Protein AF-A0AAU9SUK9-F1 (afdb_monomer)

Foldseek 3Di:
DDDDPPPVPPLPPPPVPDDWFAKDQDAQLLQPVVNQKDKAWCVRTPDNPPDDPVLVVVQVVLQPPPVQQADWDWDQDSVRDTWIWGWGKDWADDPVGDITIIIITHDGSNVVCVVVVDDRRDMDID

Structure (mmCIF, N/CA/C/O backbone):
data_AF-A0AAU9SUK9-F1
#
_entry.id   AF-A0AAU9SUK9-F1
#
loop_
_atom_site.group_PDB
_atom_site.id
_atom_site.type_symbol
_atom_site.label_atom_id
_atom_site.label_alt_id
_atom_site.label_comp_id
_atom_site.label_asym_id
_atom_site.label_entity_id
_atom_site.label_seq_id
_atom_site.pdbx_PDB_ins_code
_atom_site.Cartn_x
_atom_site.Cartn_y
_atom_site.Cartn_z
_atom_site.occupancy
_atom_site.B_iso_or_equiv
_atom_site.auth_seq_id
_atom_site.auth_comp_id
_atom_site.auth_asym_id
_atom_site.auth_atom_id
_atom_site.pdbx_PDB_model_num
ATOM 1 N N . MET A 1 1 ? 13.984 9.009 28.084 1.00 35.09 1 MET A N 1
ATOM 2 C CA . MET A 1 1 ? 13.072 7.937 28.532 1.00 35.09 1 MET A CA 1
ATOM 3 C C . MET A 1 1 ? 12.326 7.461 27.298 1.00 35.09 1 MET A C 1
ATOM 5 O O . MET A 1 1 ? 11.515 8.206 26.766 1.00 35.09 1 MET A O 1
ATOM 9 N N . MET A 1 2 ? 12.752 6.329 26.736 1.00 37.81 2 MET A N 1
ATOM 10 C CA . MET A 1 2 ? 12.197 5.773 25.500 1.00 37.81 2 MET A CA 1
ATOM 11 C C . MET A 1 2 ? 10.791 5.245 25.798 1.00 37.81 2 MET A C 1
ATOM 13 O O . MET A 1 2 ? 10.623 4.469 26.734 1.00 37.81 2 MET A O 1
ATOM 17 N N . GLN A 1 3 ? 9.790 5.725 25.059 1.00 37.00 3 GLN A N 1
ATOM 18 C CA . GLN A 1 3 ? 8.432 5.196 25.141 1.00 37.00 3 GLN A CA 1
ATOM 19 C C . GLN A 1 3 ? 8.429 3.817 24.484 1.00 37.00 3 GLN A C 1
ATOM 21 O O . GLN A 1 3 ? 8.762 3.672 23.309 1.00 37.00 3 GLN A O 1
ATOM 26 N N . ASP A 1 4 ? 8.109 2.825 25.301 1.00 39.34 4 ASP A N 1
ATOM 27 C CA . ASP A 1 4 ? 8.030 1.419 24.956 1.00 39.34 4 ASP A CA 1
ATOM 28 C C . ASP A 1 4 ? 6.893 1.185 23.944 1.00 39.34 4 ASP A C 1
ATOM 30 O O . ASP A 1 4 ? 5.713 1.412 24.224 1.00 39.34 4 ASP A O 1
ATOM 34 N N . THR A 1 5 ? 7.261 0.763 22.734 1.00 46.22 5 THR A N 1
ATOM 35 C CA . THR A 1 5 ? 6.360 0.451 21.614 1.00 46.22 5 THR A CA 1
ATOM 36 C C . THR A 1 5 ? 5.656 -0.907 21.771 1.00 46.22 5 THR A C 1
ATOM 38 O O . THR A 1 5 ? 4.926 -1.333 20.873 1.00 46.22 5 THR A O 1
ATOM 41 N N . SER A 1 6 ? 5.803 -1.577 22.920 1.00 46.56 6 SER A N 1
ATOM 42 C CA . SER A 1 6 ? 5.289 -2.928 23.185 1.00 46.56 6 SER A CA 1
ATOM 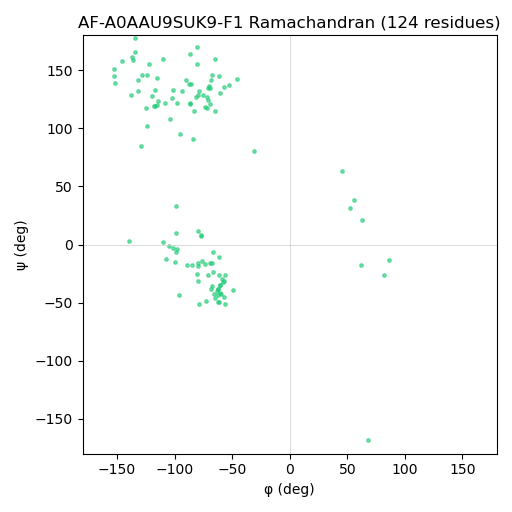43 C C . SER A 1 6 ? 3.761 -3.062 23.259 1.00 46.56 6 SER A C 1
ATOM 45 O O . SER A 1 6 ? 3.233 -4.169 23.135 1.00 46.56 6 SER A O 1
ATOM 47 N N . LYS A 1 7 ? 3.001 -1.968 23.406 1.00 42.59 7 LYS A N 1
ATOM 48 C CA . LYS A 1 7 ? 1.541 -2.061 23.615 1.00 42.59 7 LYS A CA 1
ATOM 49 C C . LYS A 1 7 ? 0.719 -2.441 22.380 1.00 42.59 7 LYS A C 1
ATOM 51 O O . LYS A 1 7 ? -0.420 -2.875 22.538 1.00 42.59 7 LYS A O 1
ATOM 56 N N . SER A 1 8 ? 1.267 -2.333 21.172 1.00 46.62 8 SER A N 1
ATOM 57 C CA . SER A 1 8 ? 0.523 -2.629 19.933 1.00 46.62 8 SER A CA 1
ATOM 58 C C . SER A 1 8 ? 0.532 -4.116 19.557 1.00 46.62 8 SER A C 1
ATOM 60 O O . SER A 1 8 ? -0.292 -4.548 18.754 1.00 46.62 8 SER A O 1
ATOM 62 N N . VAL A 1 9 ? 1.454 -4.902 20.123 1.00 47.69 9 VAL A N 1
ATOM 63 C CA . VAL A 1 9 ? 1.712 -6.299 19.721 1.00 47.69 9 VAL A CA 1
ATOM 64 C C . VAL A 1 9 ? 0.837 -7.297 20.499 1.00 47.69 9 VAL A C 1
ATOM 66 O O . VAL A 1 9 ? 0.594 -8.410 20.048 1.00 47.69 9 VAL A O 1
ATOM 69 N N . ALA A 1 10 ? 0.262 -6.888 21.632 1.00 41.62 10 ALA A N 1
ATOM 70 C CA . ALA A 1 10 ? -0.375 -7.790 22.595 1.00 41.62 10 ALA A CA 1
ATOM 71 C C . ALA A 1 10 ? -1.783 -8.318 22.224 1.00 41.62 10 ALA A C 1
ATOM 73 O O . ALA A 1 10 ? -2.429 -8.943 23.063 1.00 41.62 10 ALA A O 1
ATOM 74 N N . LYS A 1 11 ? -2.301 -8.080 21.009 1.00 48.78 11 LYS A N 1
ATOM 75 C CA . LYS A 1 11 ? -3.660 -8.524 20.610 1.00 48.78 11 LYS A CA 1
ATOM 76 C C . LYS A 1 11 ? -3.731 -9.640 19.572 1.00 48.78 11 LYS A C 1
ATOM 78 O O . LYS A 1 11 ? -4.830 -10.074 19.235 1.00 48.78 11 LYS A O 1
ATOM 83 N N . TRP A 1 12 ? -2.597 -10.160 19.131 1.00 51.53 12 TRP A N 1
ATOM 84 C CA . TRP A 1 12 ? -2.544 -11.324 18.256 1.00 51.53 12 TRP A CA 1
ATOM 85 C C . TRP A 1 12 ? -1.672 -12.352 18.966 1.00 51.53 12 TRP A C 1
ATOM 87 O O . TRP A 1 12 ? -0.465 -12.159 19.043 1.00 51.53 12 TRP A O 1
ATOM 97 N N . GLY A 1 13 ? -2.290 -13.369 19.585 1.00 46.72 13 GLY A N 1
ATOM 98 C CA . GLY A 1 13 ? -1.570 -14.408 20.339 1.00 46.72 13 GLY A CA 1
ATOM 99 C C . GLY A 1 13 ? -0.363 -14.925 19.559 1.00 46.72 13 GLY A C 1
ATOM 100 O O . GLY A 1 13 ? -0.465 -14.981 18.338 1.00 46.72 13 GLY A O 1
ATOM 101 N N . GLU A 1 14 ? 0.742 -15.219 20.259 1.00 50.25 14 GLU A N 1
ATOM 102 C CA . GLU A 1 14 ? 2.099 -15.488 19.741 1.00 50.25 14 GLU A CA 1
ATOM 103 C C . GLU A 1 14 ? 2.134 -16.135 18.346 1.00 50.25 14 GLU A C 1
ATOM 105 O O . GLU A 1 14 ? 2.315 -17.338 18.176 1.00 50.25 14 GLU A O 1
ATOM 110 N N . ARG A 1 15 ? 1.969 -15.308 17.315 1.00 53.56 15 ARG A N 1
ATOM 111 C CA . ARG A 1 15 ? 2.263 -15.657 15.937 1.00 53.56 15 ARG A CA 1
ATOM 112 C C . ARG A 1 15 ? 3.666 -15.157 15.683 1.00 53.56 15 ARG A C 1
ATOM 114 O O . ARG A 1 15 ? 3.874 -13.976 15.411 1.00 53.56 15 ARG A O 1
ATOM 121 N N . SER A 1 16 ? 4.630 -16.052 15.839 1.00 62.50 16 SER A N 1
ATOM 122 C CA . SER A 1 16 ? 6.048 -15.766 15.618 1.00 62.50 16 SER A CA 1
ATOM 123 C C . SER A 1 16 ? 6.386 -15.475 14.148 1.00 62.50 16 SER A C 1
ATOM 125 O O . SER A 1 16 ? 7.513 -15.087 13.853 1.00 62.50 16 SER A O 1
ATOM 127 N N . ASP A 1 17 ? 5.426 -15.633 13.230 1.00 75.25 17 ASP A N 1
ATOM 128 C CA . ASP A 1 17 ? 5.560 -15.414 11.789 1.00 75.25 17 ASP A CA 1
ATOM 129 C C . ASP A 1 17 ? 5.033 -14.051 11.300 1.00 75.25 17 ASP A C 1
ATOM 131 O O . ASP A 1 17 ? 5.240 -13.697 10.135 1.00 75.25 17 ASP A O 1
ATOM 135 N N . LEU A 1 18 ? 4.388 -13.252 12.162 1.00 84.19 18 LEU A N 1
ATOM 136 C CA . LEU A 1 18 ? 3.955 -11.903 11.791 1.00 84.19 18 LEU A CA 1
ATOM 137 C C . LEU A 1 18 ? 5.159 -10.962 11.686 1.00 84.19 18 LEU A C 1
ATOM 139 O O . LEU A 1 18 ? 5.942 -10.806 12.623 1.00 84.19 18 LEU A O 1
ATOM 143 N N . ARG A 1 19 ? 5.275 -10.284 10.543 1.00 91.50 19 ARG A N 1
ATOM 144 C CA . ARG A 1 19 ? 6.313 -9.285 10.276 1.00 91.50 19 ARG A CA 1
ATOM 145 C C . ARG A 1 19 ? 5.661 -7.941 9.991 1.00 91.50 19 ARG A C 1
ATOM 147 O O . ARG A 1 19 ? 4.802 -7.856 9.126 1.00 91.50 19 ARG A O 1
ATOM 154 N N . LEU A 1 20 ? 6.101 -6.903 10.698 1.00 94.69 20 LEU A N 1
ATOM 155 C CA . LEU A 1 20 ? 5.680 -5.525 10.450 1.00 94.69 20 LEU A CA 1
ATOM 156 C C . LEU A 1 20 ? 6.336 -5.009 9.162 1.00 94.69 20 LEU A C 1
ATOM 158 O O . LEU A 1 20 ? 7.561 -4.937 9.082 1.00 94.69 20 LEU A O 1
ATOM 162 N N . ILE A 1 21 ? 5.549 -4.646 8.159 1.00 96.75 21 ILE A N 1
ATOM 163 C CA . ILE A 1 21 ? 6.031 -4.237 6.835 1.00 96.75 21 ILE A CA 1
ATOM 164 C C . ILE A 1 21 ? 6.131 -2.717 6.755 1.00 96.75 21 ILE A C 1
ATOM 166 O O . ILE A 1 21 ? 7.115 -2.186 6.234 1.00 96.75 21 ILE A O 1
ATOM 170 N N . PHE A 1 22 ? 5.122 -2.014 7.267 1.00 97.69 22 PHE A N 1
ATOM 171 C CA . PHE A 1 22 ? 4.979 -0.580 7.066 1.00 97.69 22 PHE A CA 1
ATOM 172 C C . PHE A 1 22 ? 4.222 0.083 8.215 1.00 97.69 22 PHE A C 1
ATOM 174 O O . PHE A 1 22 ? 3.281 -0.478 8.774 1.00 97.69 22 PHE A O 1
ATOM 181 N N . GLN A 1 23 ? 4.612 1.309 8.548 1.00 97.69 23 GLN A N 1
ATOM 182 C CA . GLN A 1 23 ? 3.881 2.160 9.480 1.00 97.69 23 GLN A CA 1
ATOM 183 C C . GLN A 1 23 ? 3.720 3.544 8.880 1.00 97.69 23 GLN A C 1
ATOM 185 O O . GLN A 1 23 ? 4.637 4.056 8.239 1.00 97.69 23 GLN A O 1
ATOM 190 N N . ARG A 1 24 ? 2.558 4.157 9.106 1.00 96.00 24 ARG A N 1
ATOM 191 C CA . ARG A 1 24 ? 2.278 5.497 8.594 1.00 96.00 24 ARG A CA 1
ATOM 192 C C . ARG A 1 24 ? 1.286 6.237 9.471 1.00 96.00 24 ARG A C 1
ATOM 194 O O . ARG A 1 24 ? 0.268 5.674 9.867 1.00 96.00 24 ARG A O 1
ATOM 201 N N . THR A 1 25 ? 1.558 7.518 9.686 1.00 98.00 25 THR A N 1
ATOM 202 C CA . THR A 1 25 ? 0.527 8.497 10.038 1.00 98.00 25 THR A CA 1
ATOM 203 C C . THR A 1 25 ? -0.125 8.959 8.745 1.00 98.00 25 THR A C 1
ATOM 205 O O . THR A 1 25 ? 0.552 9.535 7.894 1.00 98.00 25 THR A O 1
ATO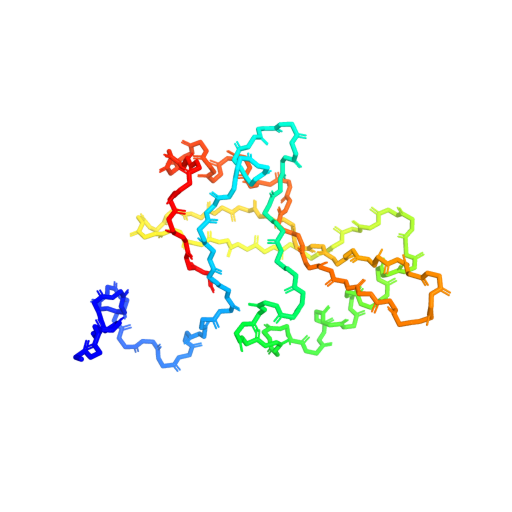M 208 N N . LEU A 1 26 ? -1.406 8.649 8.569 1.00 97.88 26 LEU A N 1
ATOM 209 C CA . LEU A 1 26 ? -2.120 8.858 7.314 1.00 97.88 26 LEU A CA 1
ATOM 210 C C . LEU A 1 26 ? -2.142 10.337 6.931 1.00 97.88 26 LEU A C 1
ATOM 212 O O . LEU A 1 26 ? -2.529 11.186 7.737 1.00 97.88 26 LEU A O 1
ATOM 216 N N . TYR A 1 27 ? -1.776 10.629 5.686 1.00 97.25 27 TYR A N 1
ATOM 217 C CA . TYR A 1 27 ? -1.950 11.954 5.096 1.00 97.25 27 TYR A CA 1
ATOM 218 C C . TYR A 1 27 ? -3.344 12.087 4.483 1.00 97.25 27 TYR A C 1
ATOM 220 O O . TYR A 1 27 ? -3.994 11.084 4.178 1.00 97.25 27 TYR A O 1
ATOM 228 N N . MET A 1 28 ? -3.783 13.318 4.203 1.00 96.88 28 MET A N 1
ATOM 229 C CA . MET A 1 28 ? -5.020 13.561 3.450 1.00 96.88 28 MET A CA 1
ATOM 23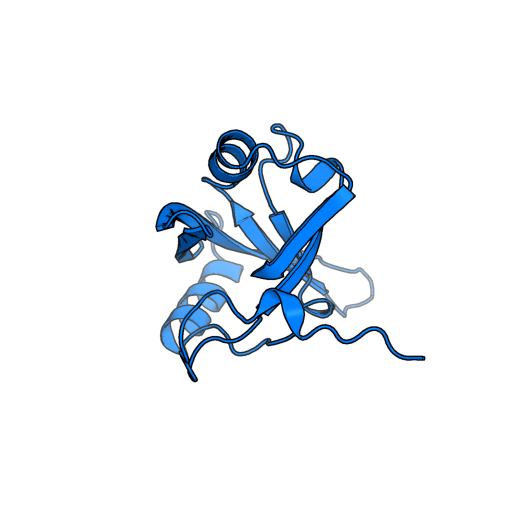0 C C . MET A 1 28 ? -5.099 12.738 2.152 1.00 96.88 28 MET A C 1
ATOM 232 O O . MET A 1 28 ? -6.154 12.205 1.817 1.00 96.88 28 MET A O 1
ATOM 236 N N . THR A 1 29 ? -3.988 12.578 1.430 1.00 95.81 29 THR A N 1
ATOM 237 C CA . THR A 1 29 ? -3.935 11.790 0.186 1.00 95.81 29 THR A CA 1
ATOM 238 C C . THR A 1 29 ? -4.157 10.294 0.394 1.00 95.81 29 THR A C 1
ATOM 240 O O . THR A 1 29 ? -4.595 9.627 -0.536 1.00 95.81 29 THR A O 1
ATOM 243 N N . ASP A 1 30 ? -3.903 9.763 1.592 1.00 96.56 30 ASP A N 1
ATOM 244 C CA . ASP A 1 30 ? -4.170 8.359 1.897 1.00 96.56 30 ASP A CA 1
ATOM 245 C C . ASP A 1 30 ? -5.652 8.123 2.217 1.00 96.56 30 ASP A C 1
ATOM 247 O O . ASP A 1 30 ? -6.145 7.020 2.031 1.00 96.56 30 ASP A O 1
ATOM 251 N N . VAL A 1 31 ? -6.393 9.126 2.693 1.00 97.12 31 VAL A N 1
ATOM 252 C CA . VAL A 1 31 ? -7.809 8.961 3.085 1.00 97.12 31 VAL A CA 1
ATOM 253 C C . VAL A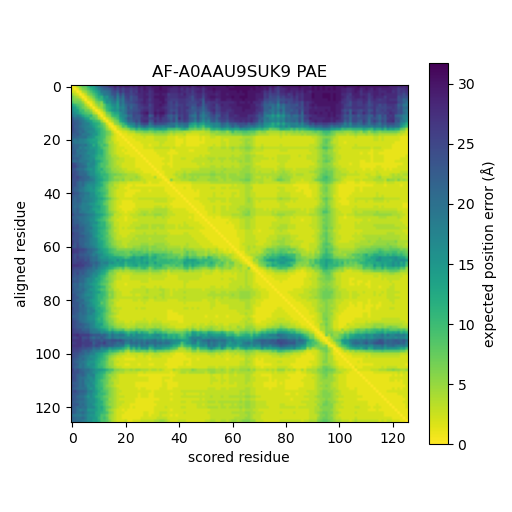 1 31 ? -8.797 9.601 2.111 1.00 97.12 31 VAL A C 1
ATOM 255 O O . VAL A 1 31 ? -9.994 9.322 2.181 1.00 97.12 31 VAL A O 1
ATOM 258 N N . ASN A 1 32 ? -8.320 10.436 1.185 1.00 96.12 32 ASN A N 1
ATOM 259 C CA . ASN A 1 32 ? -9.151 11.061 0.165 1.00 96.12 32 ASN A CA 1
ATOM 260 C C . ASN A 1 32 ? -9.635 10.009 -0.856 1.00 96.12 32 ASN A C 1
ATOM 262 O O . ASN A 1 32 ? -8.806 9.413 -1.556 1.00 96.12 32 ASN A O 1
ATOM 266 N N . PRO A 1 33 ? -10.962 9.830 -1.029 1.00 93.88 33 PRO A N 1
ATOM 267 C CA . PRO A 1 33 ? -11.510 8.864 -1.976 1.00 93.88 33 PRO A CA 1
ATOM 268 C C . PRO A 1 33 ? -11.037 9.051 -3.421 1.00 93.88 33 PRO A C 1
ATOM 270 O O . PRO A 1 33 ? -11.013 8.074 -4.166 1.00 93.88 33 PRO A O 1
ATOM 273 N N . GLY A 1 34 ? -10.659 10.274 -3.816 1.00 94.12 34 GLY A N 1
ATOM 274 C CA . GLY A 1 34 ? -10.160 10.574 -5.159 1.00 94.12 34 GLY A CA 1
ATOM 275 C C . GLY A 1 34 ? -8.796 9.950 -5.467 1.00 94.12 34 GLY A C 1
ATOM 276 O O . GLY A 1 34 ? -8.574 9.503 -6.588 1.00 94.12 34 GLY A O 1
ATOM 277 N N . GLU A 1 35 ? -7.899 9.860 -4.480 1.00 93.12 35 GLU A N 1
ATOM 278 C CA . GLU A 1 35 ? -6.587 9.216 -4.659 1.00 93.12 35 GLU A CA 1
ATOM 279 C C . GLU A 1 35 ? -6.683 7.687 -4.588 1.00 93.12 35 GLU A C 1
ATOM 281 O O . GLU A 1 35 ? -5.920 6.980 -5.257 1.00 93.12 35 GLU A O 1
ATOM 286 N N . SER A 1 36 ? -7.640 7.183 -3.797 1.00 92.19 36 SER A N 1
ATOM 287 C CA . SER A 1 36 ? -8.044 5.775 -3.706 1.00 92.19 36 SER A CA 1
ATOM 288 C C . SER A 1 36 ? -6.905 4.776 -3.450 1.00 92.19 36 SER A C 1
ATOM 290 O O . SER A 1 36 ? -6.965 3.622 -3.903 1.00 92.19 36 SER A O 1
ATOM 292 N N . ARG A 1 37 ? -5.853 5.190 -2.733 1.00 95.56 37 ARG A N 1
ATOM 293 C CA . ARG A 1 37 ? -4.690 4.338 -2.464 1.00 95.56 37 ARG A CA 1
ATOM 294 C C . ARG A 1 37 ? -3.959 4.694 -1.176 1.00 95.56 37 ARG A C 1
ATOM 296 O O . ARG A 1 37 ? -3.874 5.864 -0.825 1.00 95.56 37 ARG A O 1
ATOM 303 N N . LEU A 1 38 ? -3.324 3.693 -0.570 1.00 97.25 38 LEU A N 1
ATOM 304 C CA . LEU A 1 38 ? -2.235 3.895 0.387 1.00 97.25 38 LEU A CA 1
ATOM 305 C C . LEU A 1 38 ? -0.907 3.720 -0.341 1.00 97.25 38 LEU A C 1
ATOM 307 O O . LEU A 1 38 ? -0.648 2.645 -0.884 1.00 97.25 38 LEU A O 1
ATOM 311 N N . SER A 1 39 ? -0.059 4.746 -0.327 1.00 96.06 39 SER A N 1
ATOM 312 C CA . SER A 1 39 ? 1.307 4.625 -0.854 1.00 96.06 39 SER A CA 1
ATOM 313 C C . SER A 1 39 ? 2.258 4.115 0.230 1.00 96.06 39 SER A C 1
ATOM 315 O O . SER A 1 39 ? 2.191 4.541 1.381 1.00 96.06 39 SER A O 1
ATOM 317 N N . MET A 1 40 ? 3.150 3.204 -0.145 1.00 96.88 40 MET A N 1
ATOM 318 C CA . MET A 1 40 ? 4.189 2.636 0.713 1.00 96.88 40 MET A CA 1
ATOM 319 C C . MET A 1 40 ? 5.534 2.762 -0.018 1.00 96.88 40 MET A C 1
ATOM 321 O O . MET A 1 40 ? 5.930 1.845 -0.754 1.00 96.88 40 MET A O 1
ATOM 325 N N . PRO A 1 41 ? 6.210 3.922 0.088 1.00 95.44 41 PRO A N 1
ATOM 326 C CA . PRO A 1 41 ? 7.490 4.149 -0.572 1.00 95.44 41 PRO A CA 1
ATOM 327 C C . PRO A 1 41 ? 8.509 3.088 -0.155 1.00 95.44 41 PRO A C 1
ATOM 329 O O . PRO A 1 41 ? 8.641 2.787 1.028 1.00 95.44 41 PRO A O 1
ATOM 332 N N . PHE A 1 42 ? 9.268 2.527 -1.103 1.00 94.44 42 PHE A N 1
ATOM 333 C CA . PHE A 1 42 ? 10.157 1.395 -0.800 1.00 94.44 42 PHE A CA 1
ATOM 334 C C . PHE A 1 42 ? 11.189 1.702 0.298 1.00 94.44 42 PHE A C 1
ATOM 336 O O . PHE A 1 42 ? 11.571 0.825 1.072 1.00 94.44 42 PHE A O 1
ATOM 343 N N . ASN A 1 43 ? 11.632 2.956 0.381 1.00 93.12 43 ASN A N 1
ATOM 344 C CA . ASN A 1 43 ? 12.6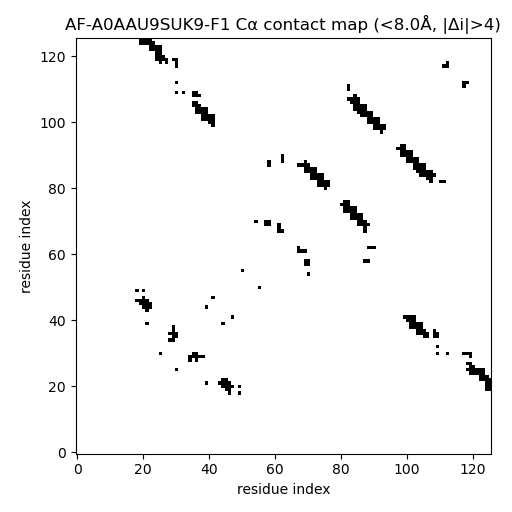00 3.400 1.382 1.00 93.12 43 ASN A CA 1
ATOM 345 C C . ASN A 1 43 ? 12.001 3.574 2.786 1.00 93.12 43 ASN A C 1
ATOM 347 O O . ASN A 1 43 ? 12.767 3.664 3.737 1.00 93.12 43 ASN A O 1
ATOM 351 N N . GLU A 1 44 ? 10.674 3.599 2.909 1.00 95.31 44 GLU A N 1
ATOM 352 C CA . GLU A 1 44 ? 9.946 3.720 4.179 1.00 95.31 44 GLU A CA 1
ATOM 353 C C . GLU A 1 44 ? 9.467 2.359 4.712 1.00 95.31 44 GLU A C 1
ATOM 355 O O . GLU A 1 44 ? 8.922 2.276 5.809 1.00 95.31 44 GLU A O 1
ATOM 360 N N . LEU A 1 45 ? 9.675 1.274 3.957 1.00 96.38 45 LEU A N 1
ATOM 361 C CA . LEU A 1 45 ? 9.360 -0.077 4.417 1.00 96.38 45 LEU A CA 1
ATOM 362 C C . LEU A 1 45 ? 10.322 -0.526 5.517 1.00 96.38 45 LEU A C 1
ATOM 364 O O . LEU A 1 45 ? 11.543 -0.397 5.382 1.00 96.38 45 LEU A O 1
ATOM 368 N N . ILE A 1 46 ? 9.756 -1.145 6.549 1.00 96.69 46 ILE A N 1
ATOM 369 C CA . ILE A 1 46 ? 10.483 -1.736 7.675 1.00 96.69 46 ILE A CA 1
ATOM 370 C C . ILE A 1 46 ? 11.055 -3.093 7.258 1.00 96.69 46 ILE A C 1
ATOM 372 O O . ILE A 1 46 ? 12.257 -3.320 7.376 1.00 96.69 46 ILE A O 1
ATOM 376 N N . ASN A 1 47 ? 10.213 -3.967 6.698 1.00 94.12 47 ASN A N 1
ATOM 377 C CA . ASN A 1 47 ? 10.626 -5.242 6.112 1.00 94.12 47 ASN A CA 1
ATOM 378 C C . ASN A 1 47 ? 10.364 -5.228 4.602 1.00 94.12 47 ASN A C 1
ATOM 380 O O . ASN A 1 47 ? 9.248 -4.977 4.151 1.00 94.12 47 ASN A O 1
ATOM 384 N N . LYS A 1 48 ? 11.411 -5.472 3.809 1.00 93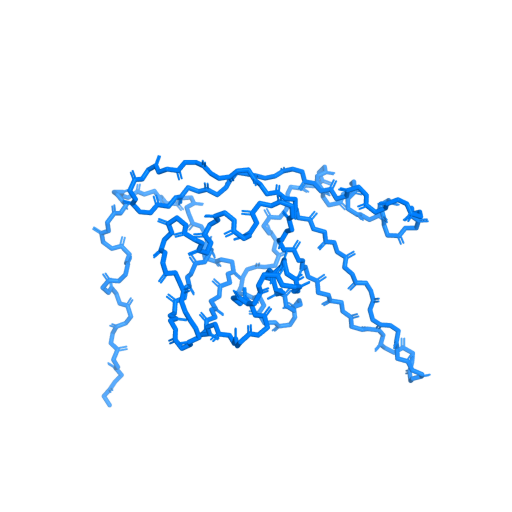.56 48 LYS A N 1
ATOM 385 C CA . LYS A 1 48 ? 11.392 -5.340 2.337 1.00 93.56 48 LYS A CA 1
ATOM 386 C C . LYS A 1 48 ? 11.210 -6.671 1.607 1.00 93.56 48 LYS A C 1
ATOM 388 O O . LYS A 1 48 ? 10.887 -6.679 0.423 1.00 93.56 48 LYS A O 1
ATOM 393 N N . ASP A 1 49 ? 11.405 -7.778 2.308 1.00 91.94 49 ASP A N 1
ATOM 394 C CA . ASP A 1 49 ? 11.369 -9.165 1.838 1.00 91.94 49 ASP A CA 1
ATOM 395 C C . ASP A 1 49 ? 10.022 -9.848 2.149 1.00 91.94 49 ASP A C 1
ATOM 397 O O . ASP A 1 49 ? 9.948 -11.045 2.429 1.00 91.94 49 ASP A O 1
ATOM 401 N N . PHE A 1 50 ? 8.937 -9.071 2.127 1.00 93.06 50 PHE A N 1
ATOM 402 C CA . PHE A 1 50 ? 7.597 -9.561 2.452 1.00 93.06 50 PHE A CA 1
ATOM 403 C C . PHE A 1 50 ? 6.920 -10.314 1.296 1.00 93.06 50 PHE A C 1
ATOM 405 O O . PHE A 1 50 ? 5.942 -11.018 1.528 1.00 93.06 50 PHE A O 1
ATOM 412 N N . LEU A 1 51 ? 7.428 -10.179 0.066 1.00 93.62 51 LEU A N 1
ATOM 413 C CA . LEU A 1 51 ? 6.950 -10.932 -1.093 1.00 93.62 51 LEU A CA 1
ATOM 414 C C . LEU A 1 51 ? 7.656 -12.283 -1.186 1.00 93.62 51 LEU A C 1
ATOM 416 O O . LEU A 1 51 ? 8.880 -12.373 -1.062 1.00 93.62 51 LEU A O 1
ATOM 420 N N . THR A 1 52 ? 6.899 -13.326 -1.506 1.00 93.75 52 THR A N 1
ATOM 421 C CA . THR A 1 52 ? 7.462 -14.615 -1.913 1.00 93.75 52 THR A CA 1
ATOM 422 C C . THR A 1 52 ? 8.230 -14.480 -3.236 1.00 93.75 52 THR A C 1
ATOM 424 O O . THR A 1 52 ? 7.970 -13.568 -4.029 1.00 93.75 52 THR A O 1
ATOM 427 N N . PRO A 1 53 ? 9.147 -15.413 -3.558 1.00 94.56 53 PRO A N 1
ATOM 428 C CA . PRO A 1 53 ? 9.859 -15.391 -4.836 1.00 94.56 53 PRO A CA 1
ATOM 429 C C . PRO A 1 53 ? 8.939 -15.407 -6.065 1.00 94.56 53 PRO A C 1
ATOM 431 O O . PRO A 1 53 ? 9.290 -14.836 -7.095 1.00 94.56 53 PRO A O 1
ATOM 434 N N . VAL A 1 54 ? 7.771 -16.052 -5.970 1.00 93.81 54 VAL A N 1
ATOM 435 C CA . VAL A 1 54 ? 6.780 -16.098 -7.056 1.00 93.81 54 VAL A CA 1
ATOM 436 C C . VAL A 1 54 ? 6.097 -14.743 -7.213 1.00 93.81 54 VAL A C 1
ATOM 438 O O . VAL A 1 54 ? 6.060 -14.206 -8.317 1.00 93.81 54 VAL A O 1
ATOM 441 N N . GLU A 1 55 ? 5.627 -14.151 -6.115 1.00 94.88 55 GLU A N 1
ATOM 442 C CA . GLU A 1 55 ? 5.019 -12.817 -6.131 1.00 94.88 55 GLU A CA 1
ATOM 443 C C . GLU A 1 55 ? 6.002 -11.760 -6.635 1.00 94.88 55 GLU A C 1
ATOM 445 O O . GLU A 1 55 ? 5.646 -10.920 -7.457 1.00 94.88 55 GLU A O 1
ATOM 450 N N . LEU A 1 56 ? 7.267 -11.830 -6.215 1.00 92.81 56 LEU A N 1
ATOM 451 C CA . LEU A 1 56 ? 8.297 -10.917 -6.697 1.00 92.81 56 LEU A CA 1
ATOM 452 C C . LEU A 1 56 ? 8.479 -11.012 -8.219 1.00 92.81 56 LEU A C 1
ATOM 454 O O . LEU A 1 56 ? 8.579 -9.978 -8.876 1.00 92.81 56 LEU A O 1
ATOM 458 N N . ARG A 1 57 ? 8.495 -12.225 -8.789 1.00 91.38 57 ARG A N 1
ATOM 459 C CA . ARG A 1 57 ? 8.597 -12.422 -10.247 1.00 91.38 57 ARG A CA 1
ATOM 460 C C . ARG A 1 57 ? 7.410 -11.806 -10.977 1.00 91.38 57 ARG A C 1
ATOM 462 O O . ARG A 1 57 ? 7.623 -11.001 -11.878 1.00 91.38 57 ARG A O 1
ATOM 469 N N . VAL A 1 58 ? 6.190 -12.100 -10.522 1.00 91.62 58 VAL A N 1
ATOM 470 C CA . VAL A 1 58 ? 4.959 -11.520 -11.085 1.00 91.62 58 VAL A CA 1
ATOM 471 C C . VAL A 1 58 ? 5.006 -9.992 -11.026 1.00 91.62 58 VAL A C 1
ATOM 473 O O . VAL A 1 58 ? 4.714 -9.322 -12.013 1.00 91.62 58 VAL A O 1
ATOM 476 N N . MET A 1 59 ? 5.431 -9.427 -9.892 1.00 91.31 59 MET A N 1
ATOM 477 C CA . MET A 1 59 ? 5.546 -7.980 -9.725 1.00 91.31 59 MET A CA 1
ATOM 478 C C . MET A 1 59 ? 6.560 -7.372 -10.699 1.00 91.31 59 MET A C 1
ATOM 480 O O . MET A 1 59 ? 6.285 -6.324 -11.275 1.00 91.31 59 MET A O 1
ATOM 484 N N . VAL A 1 60 ? 7.722 -8.008 -10.888 1.00 88.56 60 VAL A N 1
ATOM 485 C CA . VAL A 1 60 ? 8.771 -7.540 -11.809 1.00 88.56 60 VAL A CA 1
ATOM 486 C C . VAL A 1 60 ? 8.301 -7.591 -13.261 1.00 88.56 60 VAL A C 1
ATOM 488 O O . VAL A 1 60 ? 8.518 -6.633 -14.001 1.00 88.56 60 VAL A O 1
ATOM 491 N N . GLU A 1 61 ? 7.617 -8.657 -13.666 1.00 88.69 61 GLU A N 1
ATOM 492 C CA . GLU A 1 61 ? 7.032 -8.778 -15.006 1.00 88.69 61 GLU A CA 1
ATOM 493 C C . GLU A 1 61 ? 5.962 -7.697 -15.252 1.00 88.69 61 GLU A C 1
ATOM 495 O O . GLU A 1 61 ? 5.916 -7.077 -16.320 1.00 88.69 61 GLU A O 1
ATOM 500 N N . ASP A 1 62 ? 5.167 -7.371 -14.230 1.00 87.81 62 ASP A N 1
ATOM 501 C CA . ASP A 1 62 ? 4.141 -6.327 -14.295 1.00 87.81 62 ASP A CA 1
ATOM 502 C C . ASP A 1 62 ? 4.731 -4.898 -14.392 1.00 87.81 62 ASP A C 1
ATOM 504 O O . ASP A 1 62 ? 4.058 -3.962 -14.835 1.00 87.81 62 ASP A O 1
ATOM 508 N N . ILE A 1 63 ? 6.024 -4.689 -14.087 1.00 84.19 63 ILE A N 1
ATOM 509 C CA . ILE A 1 63 ? 6.703 -3.384 -14.260 1.00 84.19 63 ILE A CA 1
ATOM 510 C C . ILE A 1 63 ? 6.713 -2.926 -15.729 1.00 84.19 63 ILE A C 1
ATOM 512 O O . ILE A 1 63 ? 6.680 -1.722 -15.989 1.00 84.19 63 ILE A O 1
ATOM 516 N N . ASN A 1 64 ? 6.659 -3.832 -16.699 1.00 80.50 64 ASN A N 1
ATOM 517 C CA . ASN A 1 64 ? 6.602 -3.449 -18.114 1.00 80.50 64 ASN A CA 1
ATOM 518 C C . ASN A 1 64 ? 5.205 -3.616 -18.727 1.00 80.50 64 ASN A C 1
ATOM 520 O O . ASN A 1 64 ? 4.990 -3.264 -19.885 1.00 80.50 64 ASN A O 1
ATOM 524 N N . ASN A 1 65 ? 4.233 -4.103 -17.953 1.00 82.12 65 ASN A N 1
ATOM 525 C CA . ASN A 1 65 ? 2.869 -4.285 -18.421 1.00 82.12 65 ASN A CA 1
ATOM 526 C C . ASN A 1 65 ? 2.101 -2.956 -18.408 1.00 82.12 65 ASN A C 1
ATOM 528 O O . ASN A 1 65 ? 2.032 -2.271 -17.387 1.00 82.12 65 ASN A O 1
ATOM 532 N N . VAL A 1 66 ? 1.465 -2.615 -19.531 1.00 74.12 66 VAL A N 1
ATOM 533 C CA . VAL A 1 66 ? 0.623 -1.416 -19.667 1.00 74.12 66 VAL A CA 1
ATOM 534 C C . VAL A 1 66 ? -0.558 -1.447 -18.692 1.00 74.12 66 VAL A C 1
ATOM 536 O O . VAL A 1 66 ? -0.949 -0.411 -18.163 1.00 74.12 66 VAL A O 1
ATOM 539 N N . LYS A 1 67 ? -1.119 -2.633 -18.421 1.00 73.38 67 LYS A N 1
ATOM 540 C CA . LYS A 1 67 ? -2.310 -2.782 -17.571 1.00 73.38 67 LYS A CA 1
ATOM 541 C C . LYS A 1 67 ? -2.013 -2.736 -16.072 1.00 73.38 67 LYS A C 1
ATOM 543 O O . LYS A 1 67 ? -2.946 -2.497 -15.309 1.00 73.38 67 LYS A O 1
ATOM 548 N N . LYS A 1 68 ? -0.756 -2.947 -15.652 1.00 76.50 68 LYS A N 1
ATOM 549 C CA . LYS A 1 68 ? -0.331 -2.928 -14.239 1.00 76.50 68 LYS A CA 1
ATOM 550 C C . LYS A 1 68 ? -1.287 -3.708 -13.339 1.00 76.50 68 LYS A C 1
ATOM 552 O O . LYS A 1 68 ? -1.994 -3.115 -12.512 1.00 76.50 68 LYS A O 1
ATOM 557 N N . MET A 1 69 ? -1.389 -5.014 -13.574 1.00 83.88 69 MET A N 1
ATOM 558 C CA . MET A 1 69 ? -2.372 -5.861 -12.900 1.00 83.88 69 MET A CA 1
ATOM 559 C C . MET A 1 69 ? -2.143 -5.882 -11.386 1.00 83.88 69 MET A C 1
ATOM 561 O O . MET A 1 69 ? -3.107 -5.772 -10.631 1.00 83.88 69 MET A O 1
ATOM 565 N N . GLY A 1 70 ? -0.885 -5.896 -10.944 1.00 90.00 70 GLY A N 1
ATOM 566 C CA . GLY A 1 70 ? -0.519 -6.068 -9.545 1.00 90.00 70 GLY A CA 1
ATOM 567 C C . GLY A 1 70 ? -0.833 -7.463 -9.011 1.00 90.00 70 GLY A C 1
ATOM 568 O O . GLY A 1 70 ? -1.160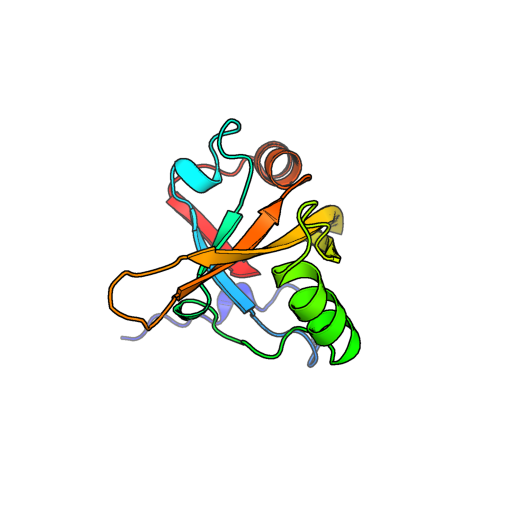 -8.387 -9.754 1.00 90.00 70 GLY A O 1
ATOM 569 N N . ILE A 1 71 ? -0.743 -7.597 -7.691 1.00 94.31 71 ILE A N 1
ATOM 570 C CA . ILE A 1 71 ? -0.983 -8.841 -6.957 1.00 94.31 71 ILE A CA 1
ATOM 571 C C . ILE A 1 71 ? -2.180 -8.636 -6.034 1.00 94.31 71 ILE A C 1
ATOM 573 O O . ILE A 1 71 ? -2.260 -7.627 -5.333 1.00 94.31 71 ILE A O 1
ATOM 577 N N . GLY A 1 72 ? -3.118 -9.581 -6.041 1.00 95.69 72 GLY A N 1
ATOM 578 C CA . GLY A 1 72 ? -4.229 -9.580 -5.094 1.00 95.69 72 GLY A CA 1
ATOM 579 C C . GLY A 1 72 ? -3.746 -9.932 -3.691 1.00 95.69 72 GLY A C 1
ATOM 580 O O . GLY A 1 72 ? -2.992 -10.885 -3.518 1.00 95.69 72 GLY A O 1
ATOM 581 N N . ALA A 1 73 ? -4.193 -9.180 -2.691 1.00 95.38 73 ALA A N 1
ATOM 582 C CA . ALA A 1 73 ? -3.888 -9.425 -1.289 1.00 95.38 73 ALA A CA 1
ATOM 583 C C . ALA A 1 73 ? -5.145 -9.275 -0.423 1.00 95.38 73 ALA A C 1
ATOM 585 O O . ALA A 1 73 ? -6.119 -8.621 -0.804 1.00 95.38 73 ALA A O 1
ATOM 586 N N . ILE A 1 74 ? -5.112 -9.886 0.760 1.00 96.75 74 ILE A N 1
ATOM 587 C CA . ILE A 1 74 ? -6.166 -9.769 1.767 1.00 96.75 74 ILE A CA 1
ATOM 588 C C . ILE A 1 74 ? -5.558 -9.113 2.999 1.00 96.75 74 ILE A C 1
ATOM 590 O O . ILE A 1 74 ? -4.656 -9.676 3.616 1.00 96.75 74 ILE A O 1
ATOM 594 N N . LEU A 1 75 ? -6.082 -7.951 3.378 1.00 95.69 75 LEU A N 1
ATOM 595 C CA . LEU A 1 75 ? -5.810 -7.357 4.682 1.00 95.69 75 LEU A CA 1
ATOM 596 C C . LEU A 1 75 ? -6.850 -7.832 5.690 1.00 95.69 75 LEU A C 1
ATOM 598 O O . LEU A 1 75 ? -8.031 -7.948 5.367 1.00 95.69 75 LEU A O 1
ATOM 602 N N . VAL A 1 76 ? -6.416 -8.094 6.919 1.00 94.94 76 VAL A N 1
ATOM 603 C CA . VAL A 1 76 ? -7.298 -8.474 8.026 1.00 94.94 76 VAL A CA 1
ATOM 604 C C . VAL A 1 76 ? -7.187 -7.408 9.104 1.00 94.94 76 VAL A C 1
ATOM 606 O O . VAL A 1 76 ? -6.096 -7.160 9.609 1.00 94.94 76 VAL A O 1
ATOM 609 N N . ASP A 1 77 ? -8.299 -6.749 9.429 1.00 93.62 77 ASP A N 1
ATOM 610 C CA . ASP A 1 77 ? -8.307 -5.700 10.451 1.00 93.62 77 ASP A CA 1
ATOM 611 C C . ASP A 1 77 ? -8.369 -6.283 11.884 1.00 93.62 77 ASP A C 1
ATOM 613 O O . ASP A 1 77 ? -8.642 -7.475 12.064 1.00 93.62 77 ASP A O 1
ATOM 617 N N . PRO A 1 78 ? -8.174 -5.465 12.938 1.00 90.19 78 PRO A N 1
ATOM 618 C CA . PRO A 1 78 ? -8.262 -5.916 14.333 1.00 90.19 78 PRO A CA 1
ATOM 619 C C . PRO A 1 78 ? -9.621 -6.475 14.774 1.00 90.19 78 PRO A C 1
ATOM 621 O O . PRO A 1 78 ? -9.731 -7.023 15.869 1.00 90.19 78 PRO A O 1
ATOM 624 N N . ARG A 1 79 ? -10.666 -6.323 13.955 1.00 93.50 79 ARG A N 1
ATOM 625 C CA . ARG A 1 79 ? -12.009 -6.877 14.171 1.00 93.50 79 ARG A CA 1
ATOM 626 C C . ARG A 1 79 ? -12.220 -8.169 13.369 1.00 93.50 79 ARG A C 1
ATOM 628 O O . ARG A 1 79 ? -13.342 -8.663 13.314 1.00 93.50 79 ARG A O 1
ATOM 635 N N . ASN A 1 80 ? -11.158 -8.723 12.775 1.00 93.00 80 ASN A N 1
ATOM 636 C CA . ASN A 1 80 ? -11.161 -9.888 11.887 1.00 93.00 80 ASN A CA 1
ATOM 637 C C . ASN A 1 80 ? -11.953 -9.694 10.582 1.00 93.00 80 ASN A C 1
ATOM 639 O O . ASN A 1 80 ? -12.335 -10.675 9.938 1.00 93.00 80 ASN A O 1
ATOM 643 N N . VAL A 1 81 ? -12.185 -8.449 10.157 1.00 96.50 81 VAL A N 1
ATOM 644 C CA . VAL A 1 81 ? -12.786 -8.172 8.848 1.00 96.50 81 VAL A CA 1
ATOM 645 C C . VAL A 1 81 ? -11.714 -8.319 7.774 1.00 96.50 81 VAL A C 1
ATOM 647 O O . VAL A 1 81 ? -10.612 -7.786 7.909 1.00 96.50 81 VAL A O 1
ATOM 650 N N . LYS A 1 82 ? -12.040 -9.055 6.707 1.00 97.56 82 LYS A N 1
ATOM 651 C CA . LYS A 1 82 ? -11.163 -9.273 5.553 1.00 97.56 82 LYS A CA 1
ATOM 652 C C . LYS A 1 82 ? -11.459 -8.247 4.465 1.00 97.56 82 LYS A C 1
ATOM 654 O O . LYS A 1 82 ? -12.611 -8.084 4.073 1.00 97.56 82 LYS A O 1
ATOM 659 N N . TRP A 1 83 ? -10.412 -7.631 3.939 1.00 97.69 83 TRP A N 1
ATOM 660 C CA . TRP A 1 83 ? -10.477 -6.592 2.920 1.00 97.69 83 TRP A CA 1
ATOM 661 C C . TRP A 1 83 ? -9.626 -7.005 1.723 1.00 97.69 83 TRP A C 1
ATOM 663 O O . TRP A 1 83 ? -8.415 -7.185 1.853 1.00 97.69 83 TRP A O 1
ATOM 673 N N . GLY A 1 84 ? -10.256 -7.179 0.562 1.00 97.69 84 GLY A N 1
ATOM 674 C CA . GLY A 1 84 ? -9.538 -7.448 -0.682 1.00 97.69 84 GLY A CA 1
ATOM 675 C C . GLY A 1 84 ? -8.885 -6.174 -1.210 1.00 97.69 84 GLY A C 1
ATOM 676 O O . GLY A 1 84 ? -9.553 -5.153 -1.343 1.00 97.69 84 GLY A O 1
ATOM 677 N N . VAL A 1 85 ? -7.592 -6.227 -1.518 1.00 97.00 85 VAL A N 1
ATOM 678 C CA . VAL A 1 85 ? -6.835 -5.105 -2.088 1.00 97.00 85 VAL A CA 1
ATOM 679 C C . VAL A 1 85 ? -5.925 -5.584 -3.212 1.00 97.00 85 VAL A C 1
ATOM 681 O O . VAL A 1 85 ? -5.589 -6.763 -3.304 1.00 97.00 85 VAL A O 1
ATOM 684 N N . MET A 1 86 ? -5.494 -4.650 -4.055 1.00 95.81 86 MET A N 1
ATOM 685 C CA . MET A 1 86 ? -4.460 -4.893 -5.057 1.00 95.81 86 MET A CA 1
ATOM 686 C C . MET A 1 86 ? -3.171 -4.190 -4.647 1.00 95.81 86 MET A C 1
ATOM 688 O O . MET A 1 86 ? -3.158 -2.965 -4.506 1.00 95.81 86 MET A O 1
ATOM 692 N N . LEU A 1 87 ? -2.091 -4.954 -4.503 1.00 96.19 87 LEU A N 1
ATOM 693 C CA . LEU A 1 87 ? -0.738 -4.447 -4.322 1.00 96.19 87 LEU A CA 1
ATOM 694 C C . LEU A 1 87 ? -0.106 -4.185 -5.691 1.00 96.19 87 LEU A C 1
ATOM 696 O O . LEU A 1 87 ? 0.044 -5.099 -6.503 1.00 96.19 87 LEU A O 1
ATOM 700 N N . LYS A 1 88 ? 0.294 -2.940 -5.943 1.00 93.88 88 LYS A N 1
ATOM 701 C CA . LYS A 1 88 ? 0.950 -2.528 -7.192 1.00 93.88 88 LYS A CA 1
ATOM 702 C C . LYS A 1 88 ? 2.293 -1.875 -6.909 1.00 93.88 88 LYS A C 1
ATOM 704 O O . LYS A 1 88 ? 2.421 -1.163 -5.920 1.00 93.88 88 LYS A O 1
ATOM 709 N N . ARG A 1 89 ? 3.272 -2.067 -7.795 1.00 92.81 89 ARG A N 1
ATOM 710 C CA . ARG A 1 89 ? 4.553 -1.344 -7.782 1.00 92.81 89 ARG A CA 1
ATOM 711 C C . ARG A 1 89 ? 4.558 -0.249 -8.842 1.00 92.81 89 ARG A C 1
ATOM 713 O O . ARG A 1 89 ? 4.317 -0.522 -10.018 1.00 92.81 89 ARG A O 1
ATOM 720 N N . TRP A 1 90 ? 4.849 0.981 -8.433 1.00 90.50 90 TRP A N 1
ATOM 721 C CA . TRP A 1 90 ? 4.925 2.147 -9.311 1.00 90.50 90 TRP A CA 1
ATOM 722 C C . TRP A 1 90 ? 6.349 2.701 -9.350 1.00 90.50 90 TRP A C 1
ATOM 724 O O . TRP A 1 90 ? 6.893 3.112 -8.325 1.00 90.50 90 TRP A O 1
ATOM 734 N N . GLU A 1 91 ? 6.932 2.720 -10.549 1.00 88.38 91 GLU A N 1
ATOM 735 C CA . GLU A 1 91 ? 8.250 3.298 -10.823 1.00 88.38 91 GLU A CA 1
ATOM 736 C C . GLU A 1 91 ? 8.145 4.817 -11.002 1.00 88.38 91 GLU A C 1
ATOM 738 O O . GLU A 1 91 ? 7.378 5.305 -11.832 1.00 88.38 91 GLU A O 1
ATOM 743 N N . MET A 1 92 ? 8.955 5.567 -10.259 1.00 84.06 92 MET A N 1
ATOM 744 C CA . MET A 1 92 ? 9.127 7.008 -10.412 1.00 84.06 92 MET A CA 1
ATOM 745 C C . MET A 1 92 ? 10.463 7.264 -11.105 1.00 84.06 92 MET A C 1
ATOM 747 O O . MET A 1 92 ? 11.541 7.101 -10.521 1.00 84.06 92 MET A O 1
ATOM 751 N N . LYS A 1 93 ? 10.399 7.677 -12.371 1.00 79.00 93 LYS A N 1
ATOM 752 C CA . LYS A 1 93 ? 11.591 8.073 -13.121 1.00 79.00 93 LYS A CA 1
ATOM 753 C C . LYS A 1 93 ? 12.136 9.381 -12.550 1.00 79.00 93 LYS A C 1
ATOM 755 O O . LYS A 1 93 ? 11.381 10.321 -12.320 1.00 79.00 93 LYS A O 1
ATOM 760 N N . ARG A 1 94 ? 13.450 9.438 -12.347 1.00 73.56 94 ARG A N 1
ATOM 761 C CA . ARG A 1 94 ? 14.180 10.681 -12.079 1.00 73.56 94 ARG A CA 1
ATOM 762 C C . ARG A 1 94 ? 15.133 10.940 -13.233 1.00 73.56 94 ARG A C 1
ATOM 764 O O . ARG A 1 94 ? 15.735 10.000 -13.747 1.00 73.56 94 ARG A O 1
ATOM 771 N N . GLU A 1 95 ? 15.300 12.206 -13.597 1.00 68.06 95 GLU A N 1
ATOM 772 C CA . GLU A 1 95 ? 16.229 12.635 -14.653 1.00 68.06 95 GLU A CA 1
ATOM 773 C C . GLU A 1 95 ? 17.683 12.233 -14.344 1.00 68.06 95 GLU A C 1
ATOM 775 O O . GLU A 1 95 ? 18.447 11.909 -15.245 1.00 68.06 95 GLU A O 1
ATOM 780 N N . SER A 1 96 ? 18.046 12.147 -13.059 1.00 69.56 96 SER A N 1
ATOM 781 C CA . SER A 1 96 ? 19.381 11.772 -12.570 1.00 69.56 96 SER A CA 1
ATOM 782 C C . SER A 1 96 ? 19.681 10.261 -12.559 1.00 69.56 96 SER A C 1
ATOM 784 O O . SER A 1 96 ? 20.662 9.825 -11.957 1.00 69.56 96 SER A O 1
ATOM 786 N N . GLY A 1 97 ? 18.844 9.430 -13.189 1.00 61.38 97 GLY A N 1
ATOM 787 C CA . GLY A 1 97 ? 19.108 8.004 -13.431 1.00 61.38 97 GLY A CA 1
ATOM 788 C C . GLY A 1 97 ? 18.824 7.047 -12.262 1.00 61.38 97 GLY A C 1
ATOM 789 O O . GLY A 1 97 ? 18.477 5.892 -12.500 1.00 61.38 97 GLY A O 1
ATOM 790 N N . LYS A 1 98 ? 18.880 7.494 -10.999 1.00 62.47 98 LYS A N 1
ATOM 791 C CA . LYS A 1 98 ? 18.415 6.686 -9.851 1.00 62.47 98 LYS A CA 1
ATOM 792 C C . LYS A 1 98 ? 16.905 6.842 -9.663 1.00 62.47 98 LYS A C 1
ATOM 794 O O . LYS A 1 98 ? 16.449 7.742 -8.959 1.00 62.47 98 LYS A O 1
ATOM 799 N N . GLY A 1 99 ? 16.134 5.966 -10.306 1.00 74.56 99 GLY A N 1
ATOM 800 C CA . GLY A 1 99 ? 14.690 5.855 -10.087 1.00 74.56 99 GLY A CA 1
ATOM 801 C C . GLY A 1 99 ? 14.358 5.472 -8.641 1.00 74.56 99 GLY A C 1
ATOM 802 O O . GLY A 1 99 ? 15.097 4.728 -7.995 1.00 74.56 99 GLY A O 1
ATOM 803 N N . SER A 1 100 ? 13.249 5.995 -8.126 1.00 87.00 100 SER A N 1
ATOM 804 C CA . SER A 1 100 ? 12.636 5.538 -6.874 1.00 87.00 100 SER A CA 1
ATOM 805 C C . SER A 1 100 ? 11.334 4.830 -7.198 1.00 87.00 100 SER A C 1
ATOM 807 O O . SER A 1 100 ? 10.758 5.062 -8.254 1.00 87.00 100 SER A O 1
ATOM 809 N N . TRP A 1 101 ? 10.826 4.000 -6.301 1.00 91.31 101 TRP A N 1
ATOM 810 C CA . TRP A 1 101 ? 9.547 3.346 -6.535 1.00 91.31 101 TRP A CA 1
ATOM 811 C C . TRP A 1 101 ? 8.772 3.170 -5.233 1.00 91.31 101 TRP A C 1
ATOM 813 O O . TRP A 1 101 ? 9.327 3.223 -4.131 1.00 91.31 101 TRP A O 1
ATOM 823 N N . THR A 1 102 ? 7.461 3.015 -5.374 1.00 94.19 102 THR A N 1
ATOM 824 C CA . THR A 1 102 ? 6.520 2.851 -4.265 1.00 94.19 102 THR A CA 1
ATOM 825 C C . THR A 1 102 ? 5.658 1.628 -4.505 1.00 94.19 102 THR A C 1
ATOM 827 O O . THR A 1 102 ? 5.296 1.337 -5.648 1.00 94.19 102 THR A O 1
ATOM 830 N N . TYR A 1 103 ? 5.296 0.930 -3.435 1.00 95.38 103 TYR A N 1
ATOM 831 C CA . TYR A 1 103 ? 4.116 0.082 -3.478 1.00 95.38 103 TYR A CA 1
ATOM 832 C C . TYR A 1 103 ? 2.863 0.933 -3.267 1.00 95.38 103 TYR A C 1
ATOM 834 O O . TYR A 1 103 ? 2.926 2.010 -2.671 1.00 95.38 103 TYR A O 1
ATOM 842 N N . ALA A 1 104 ? 1.729 0.459 -3.765 1.00 95.19 104 ALA A N 1
ATOM 843 C CA . ALA A 1 104 ? 0.426 1.056 -3.543 1.00 95.19 104 ALA A CA 1
ATOM 844 C C . ALA A 1 104 ? -0.605 -0.041 -3.277 1.00 95.19 104 ALA A C 1
ATOM 846 O O . ALA A 1 104 ? -0.729 -0.975 -4.074 1.00 95.19 104 ALA A O 1
ATOM 847 N N . LEU A 1 105 ? -1.357 0.091 -2.184 1.00 96.94 105 LEU A N 1
ATOM 848 C CA . LEU A 1 105 ? -2.575 -0.685 -1.966 1.00 96.94 105 LEU A CA 1
ATOM 849 C C . LEU A 1 105 ? -3.741 0.053 -2.616 1.00 96.94 105 LEU A C 1
ATOM 851 O O . LEU A 1 105 ? -3.997 1.213 -2.304 1.00 96.94 105 LEU A O 1
ATOM 855 N N . THR A 1 106 ? -4.420 -0.615 -3.543 1.00 95.00 106 THR A N 1
ATOM 856 C CA . THR A 1 106 ? -5.436 -0.033 -4.435 1.00 95.00 106 THR A CA 1
ATOM 857 C C . THR A 1 106 ? -6.687 -0.918 -4.506 1.00 95.00 106 THR A C 1
ATOM 859 O O . THR A 1 106 ? -6.727 -1.988 -3.895 1.00 95.00 106 THR A O 1
ATOM 862 N N . CYS A 1 107 ? -7.713 -0.475 -5.244 1.00 90.19 107 CYS A N 1
ATOM 863 C CA . CYS A 1 107 ? -8.966 -1.188 -5.561 1.00 90.19 107 CYS A CA 1
ATOM 864 C C . CYS A 1 107 ? -9.887 -1.581 -4.384 1.00 90.19 107 CYS A C 1
ATOM 866 O O . CYS A 1 107 ? -11.062 -1.805 -4.630 1.00 90.19 107 CYS A O 1
ATOM 868 N N . GLY A 1 108 ? -9.408 -1.600 -3.138 1.00 94.56 108 GLY A N 1
ATOM 869 C CA . GLY A 1 108 ? -10.227 -1.802 -1.928 1.00 94.56 108 GLY A CA 1
ATOM 870 C C . GLY A 1 108 ? -9.821 -0.916 -0.747 1.00 94.56 108 GLY A C 1
ATOM 871 O O . GLY A 1 108 ? -10.387 -1.004 0.339 1.00 94.56 108 GLY A O 1
ATOM 872 N N . TRP A 1 109 ? -8.843 -0.029 -0.945 1.00 97.25 109 TRP A N 1
ATOM 873 C CA . TRP A 1 109 ? -8.350 0.848 0.116 1.00 97.25 109 TRP A CA 1
ATOM 874 C C . TRP A 1 109 ? -9.421 1.826 0.628 1.00 97.25 109 TRP A C 1
ATOM 876 O O . TRP A 1 109 ? -9.564 2.001 1.835 1.00 97.25 109 TRP A O 1
ATOM 886 N N . ASN A 1 110 ? -10.243 2.397 -0.260 1.00 97.56 110 ASN A N 1
ATOM 887 C CA . ASN A 1 110 ? -11.346 3.279 0.143 1.00 97.56 110 ASN A CA 1
ATOM 888 C C . ASN A 1 110 ? -12.372 2.572 1.044 1.00 97.56 110 ASN A C 1
ATOM 890 O O . ASN A 1 110 ? -12.899 3.186 1.974 1.00 97.56 110 ASN A O 1
ATOM 894 N N . ASP A 1 111 ? -12.624 1.282 0.812 1.00 97.44 111 ASP A N 1
ATOM 895 C CA . ASP A 1 111 ? -13.526 0.494 1.654 1.00 97.44 111 ASP A CA 1
ATOM 896 C C . ASP A 1 111 ? -12.934 0.281 3.047 1.00 97.44 111 ASP A C 1
ATOM 898 O O . ASP A 1 111 ? -13.653 0.395 4.039 1.00 97.44 111 ASP A O 1
ATOM 902 N N . ILE A 1 112 ? -11.616 0.070 3.137 1.00 97.44 112 ILE A N 1
ATOM 903 C CA . ILE A 1 112 ? -10.891 -0.001 4.412 1.00 97.44 112 ILE A CA 1
ATOM 904 C C . ILE A 1 112 ? -11.002 1.327 5.159 1.00 97.44 112 ILE A C 1
ATOM 906 O O . ILE A 1 112 ? -11.369 1.320 6.337 1.00 97.44 112 ILE A O 1
ATOM 910 N N . VAL A 1 113 ? -10.731 2.454 4.489 1.00 97.75 113 VAL A N 1
ATOM 911 C CA . VAL A 1 113 ? -10.828 3.803 5.071 1.00 97.75 113 VAL A CA 1
ATOM 912 C C . VAL A 1 113 ? -12.228 4.037 5.630 1.00 97.75 113 VAL A C 1
ATOM 914 O O . VAL A 1 113 ? -12.382 4.356 6.810 1.00 97.75 113 VAL A O 1
ATOM 917 N N . LYS A 1 114 ? -13.268 3.788 4.827 1.00 97.44 114 LYS A N 1
ATOM 918 C CA . LYS A 1 114 ? -14.666 3.963 5.238 1.00 97.44 114 LYS A CA 1
ATOM 919 C C . LYS A 1 114 ? -15.065 3.004 6.363 1.00 97.44 114 LYS A C 1
ATOM 921 O O . LYS A 1 114 ? -15.680 3.418 7.345 1.00 97.44 114 LYS A O 1
ATOM 926 N N . GLY A 1 115 ? -14.714 1.728 6.237 1.00 97.12 115 GLY A N 1
ATOM 927 C CA . GLY A 1 115 ? -15.090 0.666 7.170 1.00 97.12 115 GLY A CA 1
ATOM 928 C C . GLY A 1 115 ? -14.394 0.746 8.528 1.00 97.12 115 GLY A C 1
ATOM 929 O O . GLY A 1 115 ? -14.944 0.290 9.538 1.00 97.12 115 GLY A O 1
ATOM 930 N N . ASN A 1 116 ? -13.203 1.344 8.575 1.00 96.81 116 ASN A N 1
ATOM 931 C CA . ASN A 1 116 ? -12.446 1.593 9.804 1.00 96.81 116 ASN A CA 1
ATOM 932 C C . ASN A 1 116 ? -12.557 3.045 10.294 1.00 96.81 116 ASN A C 1
ATOM 934 O O . ASN A 1 116 ? -12.067 3.344 11.377 1.00 96.81 116 ASN A O 1
ATOM 938 N N . ARG A 1 117 ? -13.254 3.919 9.551 1.00 97.00 117 ARG A N 1
ATOM 939 C CA . ARG A 1 117 ? -13.404 5.357 9.845 1.00 97.00 117 ARG A CA 1
ATOM 940 C C . ARG A 1 117 ? -12.054 6.073 9.975 1.00 97.00 117 ARG A C 1
ATOM 942 O O . ARG A 1 117 ? -11.899 6.930 10.841 1.00 97.00 117 ARG A O 1
ATOM 949 N N . LEU A 1 118 ? -11.103 5.692 9.123 1.00 97.25 118 LEU A N 1
ATOM 950 C CA . LEU A 1 118 ? -9.766 6.278 9.106 1.00 97.25 118 LEU A CA 1
ATOM 951 C C . LEU A 1 118 ? -9.831 7.728 8.625 1.00 97.25 118 LEU A C 1
ATOM 953 O O . LEU A 1 118 ? -10.573 8.054 7.695 1.00 97.25 118 LEU A O 1
ATOM 957 N N . LYS A 1 119 ? -9.022 8.580 9.243 1.00 97.75 119 LYS A N 1
ATOM 958 C CA . LYS A 1 119 ? -8.860 9.995 8.897 1.00 97.75 119 LYS A CA 1
ATOM 959 C C . LYS A 1 119 ? -7.383 10.376 8.857 1.00 97.75 119 LYS A C 1
ATOM 961 O O . LYS A 1 119 ? -6.516 9.649 9.338 1.00 97.75 119 LYS A O 1
ATOM 966 N N . GLU A 1 120 ? -7.110 11.538 8.278 1.00 98.12 120 GLU A N 1
ATOM 967 C CA . GLU A 1 120 ? -5.788 12.152 8.351 1.00 98.12 120 GLU A CA 1
ATOM 968 C C . GLU A 1 120 ? -5.331 12.260 9.815 1.00 98.12 120 GLU A C 1
ATOM 970 O O . GLU A 1 120 ? -6.115 12.600 10.705 1.00 98.12 120 GLU A O 1
ATOM 975 N N . GLY A 1 121 ? -4.061 11.940 10.058 1.00 98.12 121 GLY A N 1
ATOM 976 C CA . GLY A 1 121 ? -3.463 11.924 11.390 1.00 98.12 121 GLY A CA 1
ATOM 977 C C . GLY A 1 121 ? -3.635 10.610 12.158 1.00 98.12 121 GLY A C 1
ATOM 978 O O . GLY A 1 121 ? -2.919 10.402 13.139 1.00 98.12 121 GLY A O 1
ATOM 979 N N . ASP A 1 122 ? -4.509 9.696 11.722 1.00 98.19 122 ASP A N 1
ATOM 980 C CA . ASP A 1 122 ? -4.564 8.355 12.310 1.00 98.19 122 ASP A CA 1
ATOM 981 C C . ASP A 1 122 ? -3.288 7.571 11.975 1.00 98.19 122 ASP A C 1
ATOM 983 O O . ASP A 1 122 ? -2.705 7.715 10.900 1.00 98.19 122 ASP A O 1
ATOM 987 N N . SER A 1 123 ? -2.847 6.719 12.899 1.00 97.75 123 SER A N 1
ATOM 988 C CA . SER A 1 123 ? -1.674 5.863 12.707 1.00 97.75 123 SER A CA 1
ATOM 989 C C . SER A 1 123 ? -2.087 4.437 12.372 1.00 97.75 123 SER A C 1
ATOM 991 O O . SER A 1 123 ? -2.924 3.849 13.060 1.00 97.75 123 SER A O 1
ATOM 993 N N . ILE A 1 124 ? -1.462 3.871 11.344 1.00 96.81 124 ILE A N 1
ATOM 994 C CA . ILE A 1 124 ? -1.656 2.482 10.929 1.00 96.81 124 ILE A CA 1
ATOM 995 C C . ILE A 1 124 ? -0.336 1.712 10.948 1.00 96.81 124 ILE A C 1
ATOM 997 O O . ILE A 1 124 ? 0.745 2.283 10.782 1.00 96.81 124 ILE A O 1
ATOM 1001 N N . SER A 1 125 ? -0.463 0.397 11.096 1.00 96.12 125 SER A N 1
ATOM 1002 C CA . SER A 1 125 ? 0.613 -0.578 10.945 1.00 96.12 125 SER A CA 1
ATOM 1003 C C . SER A 1 125 ? 0.104 -1.699 10.046 1.00 96.12 125 SER A C 1
ATOM 1005 O O . SER A 1 125 ? -1.009 -2.187 10.262 1.00 96.12 125 SER A O 1
ATOM 1007 N N . ILE A 1 126 ? 0.906 -2.079 9.055 1.00 92.94 126 ILE A N 1
ATOM 1008 C CA . ILE A 1 126 ? 0.665 -3.202 8.142 1.00 92.94 126 ILE A CA 1
ATOM 1009 C C . ILE A 1 126 ? 1.795 -4.201 8.310 1.00 92.94 126 ILE A C 1
ATOM 1011 O O . ILE A 1 126 ? 2.968 -3.759 8.279 1.00 92.94 126 ILE A O 1
#

Sequence (126 aa):
MMQDTSKSVAKWGERSDLRLIFQRTLYMTDVNPGESRLSMPFNELINKDFLTPVELRVMVEDINNVKKMGIGAILVDPRNVK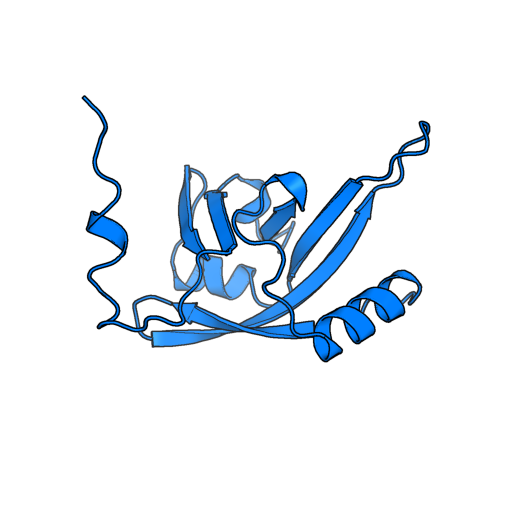WGVMLKRWEMKRESGKGSWTYALTCGWNDIVKGNRLKEGDSISI

Mean predicted aligned error: 7.76 Å

pLDDT: mean 86.05, std 17.16, range [35.09, 98.19]

Secondary structure (DSSP, 8-state):
----GGGGTTTSTT-TT-----EEE--HHHH-TTT--EEEEGGG-S-S--S-HHHHHHHHHHTT-TT---EEEEEE-TT--EEEEEEEEEEE--TTS--EEEEEEESSHHHHHHHHT--TT-EEE-

Solvent-accessible surface area (backbone atoms only — not comparable to full-atom values): 7708 Å² total; per-residue (Å²): 134,84,83,78,77,66,78,79,59,80,83,58,78,93,57,89,82,73,70,70,31,39,68,45,66,34,46,61,63,49,55,35,71,88,67,34,26,42,78,46,46,59,89,64,39,73,44,84,79,79,60,51,78,66,56,46,49,55,52,59,60,33,67,78,40,91,78,53,78,52,44,83,46,76,50,70,48,100,84,71,50,76,41,62,31,30,43,34,76,46,82,42,84,41,95,84,70,72,57,51,47,29,38,30,38,23,97,29,38,51,57,51,33,64,76,67,66,57,48,62,70,44,74,51,76,74

InterPro domains:
  IPR003340 B3 DNA binding domain [PS50863] (74-126)
  IPR003340 B3 DNA binding domain [cd10017] (67-124)
  IPR005508 B3 domain-containing protein At2g31720-like [PF03754] (15-114)
  IPR005508 B3 domain-containing protein At2g31720-like [PTHR31541] (13-125)
  IPR015300 DNA-binding pseudobarrel domain superfamily [G3DSA:2.40.330.10] (13-126)
  IPR015300 DNA-binding pseudobarrel domain superfamily [SSF101936] (20-125)

Organism: Thlaspi arvense (NCBI:txid13288)

Radius of gyration: 15.75 Å; Cα contacts (8 Å, |Δi|>4): 184; chains: 1; bounding box: 34×30×48 Å

Nearest PDB structures (foldseek):
  8iff-assembly1_A  TM=5.429E-01  e=2.025E-01  Arabidopsis thaliana
  8isk-assembly1_B  TM=4.758E-01  e=4.359E-01  Zea mays
  6pps-assembly1_B  TM=4.425E-01  e=3.443E-01  Brucella abortus 2308
  9bkv-assembly1_A  TM=4.668E-01  e=5.202E-01  Escherichia coli
  9bkv-assembly1_B  TM=4.125E-01  e=7.861E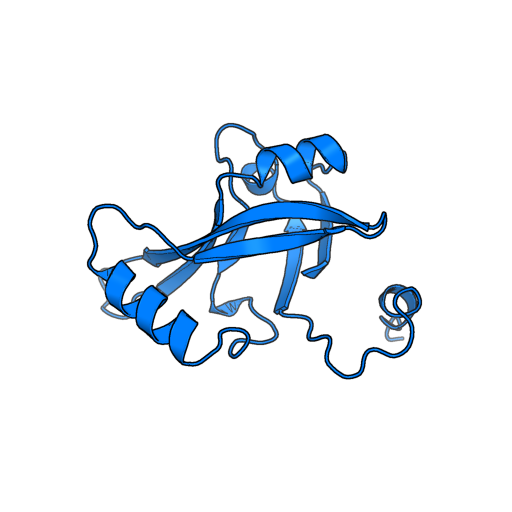-01  Escherichia coli